Protein AF-A0A9J6D9C9-F1 (afdb_monomer)

Foldseek 3Di:
DDDDDDDDDPPPPPPPPPPDPPPLAQKDKDWQLDALVPDPDPCVQVVSQVVLQVLLVVLQGWPDKDFDSVDRRRIIMTGHPDSSSSVNSCVVVPPDDNDDD

Structure (mmCIF, N/CA/C/O backbone):
data_AF-A0A9J6D9C9-F1
#
_entry.id   AF-A0A9J6D9C9-F1
#
loop_
_atom_site.group_PDB
_atom_site.id
_atom_site.type_symbol
_atom_site.label_atom_id
_atom_site.label_alt_id
_atom_site.label_comp_id
_atom_site.label_asym_id
_atom_site.label_entity_id
_atom_site.label_seq_id
_atom_site.pdbx_PDB_ins_code
_atom_site.Cartn_x
_atom_site.Cartn_y
_atom_site.Cartn_z
_atom_site.occupancy
_atom_site.B_iso_or_equiv
_atom_site.auth_seq_id
_atom_site.auth_comp_id
_atom_site.auth_asym_id
_atom_site.auth_atom_id
_atom_site.pdbx_PDB_model_num
ATOM 1 N N . MET A 1 1 ? 61.096 10.308 22.074 1.00 47.00 1 MET A N 1
ATOM 2 C CA . MET A 1 1 ? 60.082 11.293 22.504 1.00 47.00 1 MET A CA 1
ATOM 3 C C . MET A 1 1 ? 58.774 11.011 21.774 1.00 47.00 1 MET A C 1
ATOM 5 O O . MET A 1 1 ? 58.669 11.337 20.602 1.00 47.00 1 MET A O 1
ATOM 9 N N . ASN A 1 2 ? 57.824 10.357 22.444 1.00 48.22 2 ASN A N 1
ATOM 10 C CA . ASN A 1 2 ? 56.427 10.234 22.005 1.00 48.22 2 ASN A CA 1
ATOM 11 C C . ASN A 1 2 ? 55.664 11.484 22.475 1.00 48.22 2 ASN A C 1
ATOM 13 O O . ASN A 1 2 ? 55.858 11.856 23.635 1.00 48.22 2 ASN A O 1
ATOM 17 N N . PRO A 1 3 ? 54.777 12.103 21.679 1.00 54.66 3 PRO A N 1
ATOM 18 C CA . PRO A 1 3 ? 53.764 12.985 22.228 1.00 54.66 3 PRO A CA 1
ATOM 19 C C . PRO A 1 3 ? 52.546 12.160 22.664 1.00 54.66 3 PRO A C 1
ATOM 21 O O . PRO A 1 3 ? 52.019 11.328 21.926 1.00 54.66 3 PRO A O 1
ATOM 24 N N . ALA A 1 4 ? 52.153 12.377 23.914 1.00 52.00 4 ALA A N 1
ATOM 25 C CA . ALA A 1 4 ? 51.018 11.768 24.582 1.00 52.00 4 ALA A CA 1
ATOM 26 C C . ALA A 1 4 ? 49.687 12.331 24.058 1.00 52.00 4 ALA A C 1
ATOM 28 O O . ALA A 1 4 ? 49.523 13.547 23.985 1.00 52.00 4 ALA A O 1
ATOM 29 N N . ILE A 1 5 ? 48.728 11.446 23.774 1.00 59.28 5 ILE A N 1
ATOM 30 C CA . ILE A 1 5 ? 47.316 11.783 23.560 1.00 59.28 5 ILE A CA 1
ATOM 31 C C . ILE A 1 5 ? 46.536 11.270 24.772 1.00 59.28 5 ILE A C 1
ATOM 33 O O . ILE A 1 5 ? 46.562 10.076 25.068 1.00 59.28 5 ILE A O 1
ATOM 37 N N . LEU A 1 6 ? 45.890 12.188 25.494 1.00 59.59 6 LEU A N 1
ATOM 38 C CA . LEU A 1 6 ? 45.001 11.906 26.623 1.00 59.59 6 LEU A CA 1
ATOM 39 C C . LEU A 1 6 ? 43.522 11.869 26.180 1.00 59.59 6 LEU A C 1
ATOM 41 O O . LEU A 1 6 ? 43.190 12.396 25.118 1.00 59.59 6 LEU A O 1
ATOM 45 N N . PRO A 1 7 ? 42.643 11.228 26.977 1.00 54.94 7 PRO A N 1
ATOM 46 C CA . PRO A 1 7 ? 41.360 10.688 26.536 1.00 54.94 7 PRO A CA 1
ATOM 47 C C . PRO A 1 7 ? 40.182 11.609 26.888 1.00 54.94 7 PRO A C 1
ATOM 49 O O . PRO A 1 7 ? 40.230 12.297 27.905 1.00 54.94 7 PRO A O 1
ATOM 52 N N . GLY A 1 8 ? 39.081 11.558 26.125 1.00 53.28 8 GLY A N 1
ATOM 53 C CA . GLY A 1 8 ? 37.797 12.038 26.660 1.00 53.28 8 GLY A CA 1
ATOM 54 C C . GLY A 1 8 ? 36.796 12.690 25.712 1.00 53.28 8 GLY A C 1
ATOM 55 O O . GLY A 1 8 ? 36.230 13.716 26.074 1.00 53.28 8 GLY A O 1
ATOM 56 N N . GLN A 1 9 ? 36.482 12.092 24.563 1.00 57.75 9 GLN A N 1
ATOM 57 C CA . GLN A 1 9 ? 35.200 12.393 23.915 1.00 57.75 9 GLN A CA 1
ATOM 58 C C . GLN A 1 9 ? 34.323 11.137 23.909 1.00 57.75 9 GLN A C 1
ATOM 60 O O . GLN A 1 9 ? 34.706 10.142 23.290 1.00 57.75 9 GLN A O 1
ATOM 65 N N . PRO A 1 10 ? 33.155 11.150 24.581 1.00 50.47 10 PRO A N 1
ATOM 66 C CA . PRO A 1 10 ? 32.127 10.165 24.318 1.00 50.47 10 PRO A CA 1
ATOM 67 C C . PRO A 1 10 ? 31.591 10.465 22.920 1.00 50.47 10 PRO A C 1
ATOM 69 O O . PRO A 1 10 ? 30.818 11.399 22.713 1.00 50.47 10 PRO A O 1
ATOM 72 N N . GLN A 1 11 ? 32.065 9.696 21.941 1.00 53.22 11 GLN A N 1
ATOM 73 C CA . GLN A 1 11 ? 31.454 9.640 20.626 1.00 53.22 11 GLN A CA 1
ATOM 74 C C . GLN A 1 11 ? 30.023 9.152 20.847 1.00 53.22 11 GLN A C 1
ATOM 76 O O . GLN A 1 11 ? 29.807 7.980 21.156 1.00 53.22 11 GLN A O 1
ATOM 81 N N . ALA A 1 12 ? 29.055 10.065 20.753 1.00 54.06 12 ALA A N 1
ATOM 82 C CA . ALA A 1 12 ? 27.650 9.709 20.697 1.00 54.06 12 ALA A CA 1
ATOM 83 C C . ALA A 1 12 ? 27.502 8.687 19.567 1.00 54.06 12 ALA A C 1
ATOM 85 O O . ALA A 1 12 ? 27.724 9.001 18.394 1.00 54.06 12 ALA A O 1
ATOM 86 N N . ALA A 1 13 ? 27.224 7.442 19.946 1.00 48.03 13 ALA A N 1
ATOM 87 C CA . ALA A 1 13 ? 26.878 6.393 19.017 1.00 48.03 13 ALA A CA 1
ATOM 88 C C . ALA A 1 13 ? 25.561 6.820 18.373 1.00 48.03 13 ALA A C 1
ATOM 90 O O . ALA A 1 13 ? 24.484 6.622 18.934 1.00 48.03 13 ALA A O 1
ATOM 91 N N . ALA A 1 14 ? 25.658 7.466 17.212 1.00 53.66 14 ALA A N 1
ATOM 92 C CA . ALA A 1 14 ? 24.562 7.496 16.273 1.00 53.66 14 ALA A CA 1
ATOM 93 C C . ALA A 1 14 ? 24.239 6.028 16.003 1.00 53.66 14 ALA A C 1
ATOM 95 O O . ALA A 1 14 ? 24.998 5.324 15.335 1.00 53.66 14 ALA A O 1
ATOM 96 N N . VAL A 1 15 ? 23.162 5.547 16.622 1.00 50.19 15 VAL A N 1
ATOM 97 C CA . VAL A 1 15 ? 22.524 4.293 16.260 1.00 50.19 15 VAL A CA 1
ATOM 98 C C . VAL A 1 15 ? 22.108 4.459 14.808 1.00 50.19 15 VAL A C 1
ATOM 100 O O . VAL A 1 15 ? 21.059 5.013 14.496 1.00 50.19 15 VAL A O 1
ATOM 103 N N . ALA A 1 16 ? 23.000 4.064 13.903 1.00 49.22 16 ALA A N 1
ATOM 104 C CA . ALA A 1 16 ? 22.658 3.830 12.523 1.00 49.22 16 ALA A CA 1
ATOM 105 C C . ALA A 1 16 ? 21.571 2.762 12.578 1.00 49.22 16 ALA A C 1
ATOM 107 O O . ALA A 1 16 ? 21.861 1.585 12.799 1.00 49.22 16 ALA A O 1
ATOM 108 N N . ALA A 1 17 ? 20.312 3.200 12.489 1.00 51.53 17 ALA A N 1
ATOM 109 C CA . ALA A 1 17 ? 19.199 2.329 12.190 1.00 51.53 17 ALA A CA 1
ATOM 110 C C . ALA A 1 17 ? 19.654 1.542 10.967 1.00 51.53 17 ALA A C 1
ATOM 112 O O . ALA A 1 17 ? 19.892 2.126 9.908 1.00 51.53 17 ALA A O 1
ATOM 113 N N . ALA A 1 18 ? 19.933 0.257 11.173 1.00 44.91 18 ALA A N 1
ATOM 114 C CA . ALA A 1 18 ? 20.378 -0.627 10.124 1.00 44.91 18 ALA A CA 1
ATOM 115 C C . ALA A 1 18 ? 19.278 -0.592 9.069 1.00 44.91 18 ALA A C 1
ATOM 117 O O . ALA A 1 18 ? 18.219 -1.189 9.256 1.00 44.91 18 ALA A O 1
ATOM 118 N N . ALA A 1 19 ? 19.500 0.184 8.007 1.00 51.09 19 ALA A N 1
ATOM 119 C CA . ALA A 1 19 ? 18.676 0.136 6.826 1.00 51.09 19 ALA A CA 1
ATOM 120 C C . ALA A 1 19 ? 18.763 -1.316 6.375 1.00 51.09 19 ALA A C 1
ATOM 122 O O . ALA A 1 19 ? 19.821 -1.774 5.932 1.00 51.09 19 ALA A O 1
ATOM 123 N N . ALA A 1 20 ? 17.683 -2.062 6.615 1.00 46.91 20 ALA A N 1
ATOM 124 C CA . ALA A 1 20 ? 17.531 -3.403 6.096 1.00 46.91 20 ALA A CA 1
ATOM 125 C C . ALA A 1 20 ? 17.949 -3.356 4.622 1.00 46.91 20 ALA A C 1
ATOM 127 O O . ALA A 1 20 ? 17.641 -2.362 3.952 1.00 46.91 20 ALA A O 1
ATOM 128 N N . PRO A 1 21 ? 18.690 -4.362 4.121 1.00 46.62 21 PRO A N 1
ATOM 129 C CA . PRO A 1 21 ? 19.080 -4.372 2.724 1.00 46.62 21 PRO A CA 1
A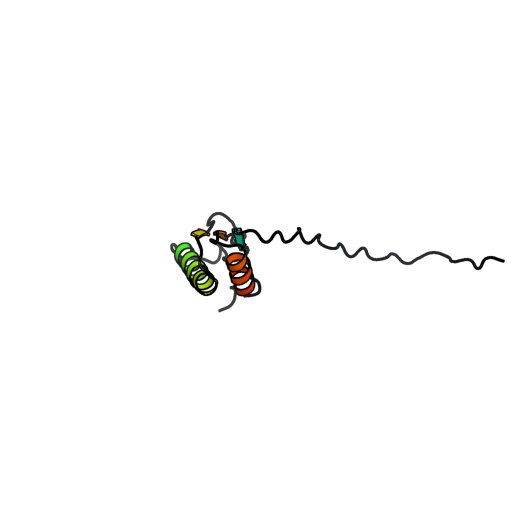TOM 130 C C . PRO A 1 21 ? 17.807 -4.139 1.920 1.00 46.62 21 PRO A C 1
ATOM 132 O O . PRO A 1 21 ? 16.842 -4.892 2.071 1.00 46.62 21 PRO A O 1
ATOM 135 N N . THR A 1 22 ? 17.769 -3.055 1.146 1.00 53.12 22 THR A N 1
ATOM 136 C CA . THR A 1 22 ? 16.659 -2.739 0.253 1.00 53.12 22 THR A CA 1
ATOM 137 C C . THR A 1 22 ? 16.711 -3.756 -0.875 1.00 53.12 22 THR A C 1
ATOM 139 O O . THR A 1 22 ? 17.139 -3.490 -1.994 1.00 53.12 22 THR A O 1
ATOM 142 N N . ILE A 1 23 ? 16.343 -4.995 -0.554 1.00 55.31 23 ILE A N 1
ATOM 143 C CA . ILE A 1 23 ? 16.076 -6.009 -1.548 1.00 55.31 23 ILE A CA 1
ATOM 144 C C . ILE A 1 23 ? 14.894 -5.441 -2.309 1.00 55.31 23 ILE A C 1
ATOM 146 O O . ILE A 1 23 ? 13.793 -5.329 -1.775 1.00 55.31 23 ILE A O 1
ATOM 150 N N . ALA A 1 24 ? 15.153 -5.030 -3.544 1.00 62.59 24 ALA A N 1
ATOM 151 C CA . ALA A 1 24 ? 14.119 -4.640 -4.473 1.00 62.59 24 ALA A CA 1
ATOM 152 C C . ALA A 1 24 ? 13.300 -5.902 -4.788 1.00 62.59 24 ALA A C 1
ATOM 154 O O . ALA A 1 24 ? 13.588 -6.656 -5.717 1.00 62.59 24 ALA A O 1
ATOM 155 N N . THR A 1 25 ? 12.332 -6.200 -3.928 1.00 76.56 25 THR A N 1
ATOM 156 C CA . THR A 1 25 ? 11.377 -7.285 -4.099 1.00 76.56 25 THR A CA 1
ATOM 157 C C . THR A 1 25 ? 10.212 -6.807 -4.950 1.00 76.56 25 THR A C 1
ATOM 159 O O . THR A 1 25 ? 9.924 -5.621 -5.067 1.00 76.56 25 THR A O 1
ATOM 162 N N . GLN A 1 26 ? 9.501 -7.757 -5.550 1.00 84.56 26 GLN A N 1
ATOM 163 C CA . GLN A 1 26 ? 8.248 -7.476 -6.260 1.00 84.56 26 GLN A CA 1
ATOM 164 C C . GLN A 1 26 ? 7.093 -7.159 -5.298 1.00 84.56 26 GLN A C 1
ATOM 166 O O . GLN A 1 26 ? 6.032 -6.718 -5.732 1.00 84.56 26 GLN A O 1
ATOM 171 N N . CYS A 1 27 ? 7.280 -7.420 -4.006 1.00 84.94 27 CYS A N 1
ATOM 172 C CA . CYS A 1 27 ? 6.290 -7.202 -2.964 1.00 84.94 27 CYS A CA 1
ATOM 173 C C . CYS A 1 27 ? 6.787 -6.127 -2.005 1.00 84.94 27 CYS A C 1
ATOM 175 O O . CYS A 1 27 ? 7.971 -6.122 -1.665 1.00 84.94 27 CYS A O 1
ATOM 177 N N . PHE A 1 28 ? 5.883 -5.277 -1.539 1.00 86.75 28 PHE A N 1
ATOM 178 C CA . PHE A 1 28 ? 6.168 -4.276 -0.522 1.00 86.75 28 PHE A CA 1
ATOM 179 C C . PHE A 1 28 ? 4.988 -4.140 0.437 1.00 86.75 28 PHE A C 1
ATOM 181 O O . PHE A 1 28 ? 3.848 -4.487 0.114 1.00 86.75 28 PHE A O 1
ATOM 188 N N . LEU A 1 29 ? 5.308 -3.662 1.633 1.00 87.38 29 LEU A N 1
ATOM 189 C CA . LEU A 1 29 ? 4.358 -3.323 2.676 1.00 87.38 29 LEU A CA 1
ATOM 190 C C . LEU A 1 29 ? 4.310 -1.801 2.775 1.00 87.38 29 LEU A C 1
ATOM 192 O O . LEU A 1 29 ? 5.354 -1.160 2.896 1.00 87.38 29 LEU A O 1
ATOM 196 N N . LEU A 1 30 ? 3.110 -1.243 2.730 1.00 85.25 30 LEU A N 1
ATOM 197 C CA . LEU A 1 30 ? 2.861 0.125 3.155 1.00 85.25 30 LEU A CA 1
ATOM 198 C C . LEU A 1 30 ? 2.407 0.073 4.609 1.00 85.25 3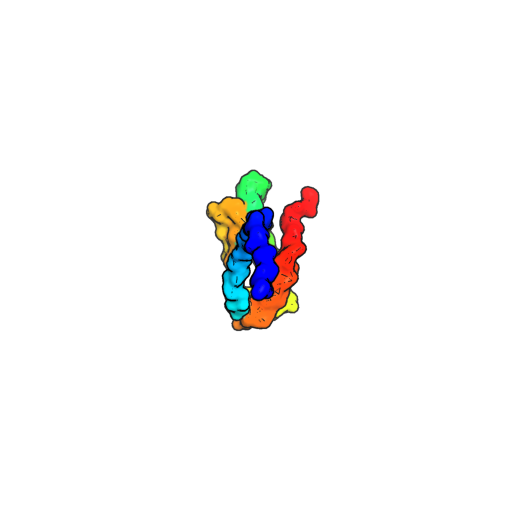0 LEU A C 1
ATOM 200 O O . LEU A 1 30 ? 1.569 -0.755 4.961 1.00 85.25 30 LEU A O 1
ATOM 204 N N . SER A 1 31 ? 2.961 0.949 5.430 1.00 84.5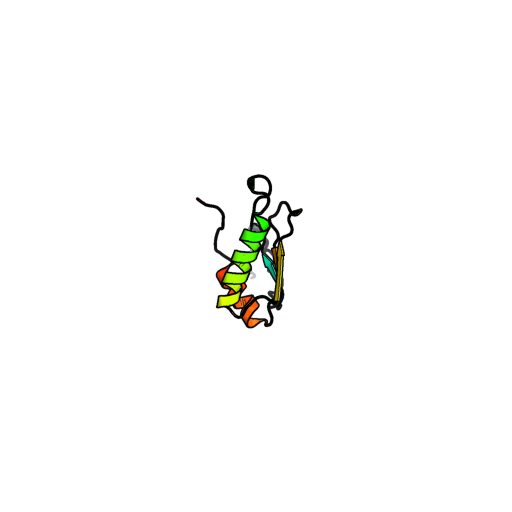0 31 SER A N 1
ATOM 205 C CA . SER A 1 31 ? 2.538 1.148 6.813 1.00 84.50 31 SER A CA 1
ATOM 206 C C . SER A 1 31 ? 1.970 2.551 6.940 1.00 84.50 31 SER A C 1
ATOM 208 O O . SER A 1 31 ? 2.350 3.439 6.174 1.00 84.50 31 SER A O 1
ATOM 210 N N . ASN A 1 32 ? 1.090 2.750 7.914 1.00 80.00 32 ASN A N 1
ATOM 211 C CA . ASN A 1 32 ? 0.451 4.028 8.199 1.00 80.00 32 ASN A CA 1
ATOM 212 C C . ASN A 1 32 ? -0.406 4.550 7.027 1.00 80.00 32 ASN A C 1
ATOM 214 O O . ASN A 1 32 ? -0.468 5.755 6.783 1.00 80.00 32 ASN A O 1
ATOM 218 N N . MET A 1 33 ? -1.042 3.641 6.276 1.00 79.31 33 MET A N 1
ATOM 219 C CA . MET A 1 33 ? -1.970 4.007 5.194 1.00 79.31 33 MET A CA 1
ATOM 220 C C . MET A 1 33 ? -3.339 4.457 5.711 1.00 79.31 33 MET A C 1
ATOM 222 O O . MET A 1 33 ? -4.049 5.149 4.992 1.00 79.31 33 MET A O 1
ATOM 226 N N . PHE A 1 34 ? -3.723 4.038 6.918 1.00 79.44 34 PHE A N 1
ATOM 227 C CA . PHE A 1 34 ? -4.999 4.370 7.550 1.00 79.44 34 PHE A CA 1
ATOM 228 C C . PHE A 1 34 ? -4.896 4.281 9.061 1.00 79.44 34 PHE A C 1
ATOM 230 O O . PHE A 1 34 ? -3.989 3.626 9.582 1.00 79.44 34 PHE A O 1
ATOM 237 N N . ASP A 1 35 ? -5.867 4.885 9.740 1.00 8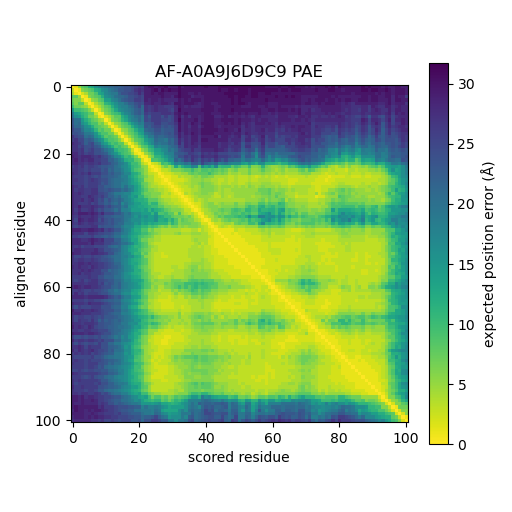0.75 35 ASP A N 1
ATOM 238 C CA . ASP A 1 35 ? -6.034 4.747 11.178 1.00 80.75 35 ASP A CA 1
ATOM 239 C C . ASP A 1 35 ? -7.413 4.131 11.481 1.00 80.75 35 ASP A C 1
ATOM 241 O O . ASP A 1 35 ? -8.450 4.756 11.246 1.00 80.75 35 ASP A O 1
ATOM 245 N N . PRO A 1 36 ? -7.469 2.890 12.001 1.00 73.75 36 PRO A N 1
ATOM 246 C CA . PRO A 1 36 ? -8.738 2.204 12.230 1.00 73.75 36 PRO A CA 1
ATOM 247 C C . PRO A 1 36 ? -9.582 2.818 13.360 1.00 73.75 36 PRO A C 1
ATOM 249 O O . PRO A 1 36 ? -10.727 2.403 13.536 1.00 73.75 36 PRO A O 1
ATOM 252 N N . LEU A 1 37 ? -9.043 3.759 14.147 1.00 74.81 37 LEU A N 1
ATOM 253 C CA . LEU A 1 37 ? -9.783 4.472 15.190 1.00 74.81 37 LEU A CA 1
ATOM 254 C C . LEU A 1 37 ? -10.489 5.711 14.627 1.00 74.81 37 LEU A C 1
ATOM 256 O O . LEU A 1 37 ? -11.555 6.074 15.129 1.00 74.81 37 LEU A O 1
ATOM 260 N N . THR A 1 38 ? -9.924 6.355 13.603 1.00 75.94 38 THR A N 1
ATOM 261 C CA . THR A 1 38 ? -10.544 7.509 12.932 1.00 75.94 38 THR A CA 1
ATOM 262 C C . THR A 1 38 ? -11.478 7.099 11.799 1.00 75.94 38 THR A C 1
ATOM 264 O O . THR A 1 38 ? -12.485 7.769 11.549 1.00 75.94 38 THR A O 1
ATOM 267 N N . GLU A 1 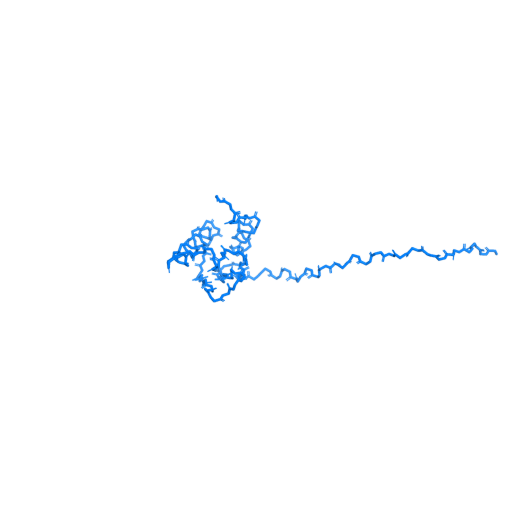39 ? -11.185 5.980 11.139 1.00 71.12 39 GLU A N 1
ATOM 268 C CA . GLU A 1 39 ? -11.957 5.496 10.002 1.00 71.12 39 GLU A CA 1
ATOM 269 C C . GLU A 1 39 ? -13.347 4.991 10.420 1.00 71.12 39 GLU A C 1
ATOM 271 O O . GLU A 1 39 ? -13.544 3.881 10.912 1.00 71.12 39 GLU A O 1
ATOM 276 N N . THR A 1 40 ? -14.359 5.822 10.183 1.00 68.62 40 THR A N 1
ATOM 277 C CA . THR A 1 40 ? -15.763 5.558 10.546 1.00 68.62 40 THR A CA 1
ATOM 278 C C . THR A 1 40 ? -16.554 4.854 9.437 1.00 68.62 40 THR A C 1
ATOM 280 O O . THR A 1 40 ? -17.672 4.390 9.669 1.00 68.62 40 THR A O 1
ATOM 283 N N . ASN A 1 41 ? -15.988 4.757 8.229 1.00 74.12 41 ASN A N 1
ATOM 284 C CA . ASN A 1 41 ? -16.660 4.222 7.044 1.00 74.12 41 ASN A CA 1
ATOM 285 C C . ASN A 1 41 ? -16.442 2.711 6.883 1.00 74.12 41 ASN A C 1
ATOM 287 O O . ASN A 1 41 ? -15.324 2.297 6.646 1.00 74.12 41 ASN A O 1
ATOM 291 N N . PRO A 1 42 ? -17.467 1.852 6.851 1.00 75.75 42 PRO A N 1
ATOM 292 C CA . PRO A 1 42 ? -17.260 0.401 6.755 1.00 75.75 42 PRO A CA 1
ATOM 293 C C . PRO A 1 42 ? -16.599 -0.093 5.447 1.00 75.75 42 PRO A C 1
ATOM 295 O O . PRO A 1 42 ? -16.207 -1.254 5.393 1.00 75.75 42 PRO A O 1
ATOM 298 N N . SER A 1 43 ? -16.471 0.761 4.421 1.00 83.19 43 SER A N 1
ATOM 299 C CA . SER A 1 43 ? -15.833 0.460 3.124 1.00 83.19 43 SER A CA 1
ATOM 300 C C . SER A 1 43 ? -14.538 1.251 2.874 1.00 83.19 43 SER A C 1
ATOM 302 O O . SER A 1 43 ? -14.090 1.338 1.731 1.00 83.19 43 SER A O 1
ATOM 304 N N . TRP A 1 44 ? -13.912 1.832 3.907 1.00 84.75 44 TRP A N 1
ATOM 305 C CA . TRP A 1 44 ? -12.623 2.528 3.746 1.00 84.75 44 TRP A CA 1
ATOM 306 C C . TRP A 1 44 ? -11.543 1.609 3.153 1.00 84.75 44 TRP A C 1
ATOM 308 O O . TRP A 1 44 ? -10.690 2.051 2.385 1.00 84.75 44 TRP A O 1
ATOM 318 N N . ASP A 1 45 ? -11.607 0.307 3.442 1.00 86.12 45 ASP A N 1
ATOM 319 C CA . ASP A 1 45 ? -10.637 -0.665 2.943 1.00 86.12 45 ASP A CA 1
ATOM 320 C C . ASP A 1 45 ? -10.691 -0.828 1.419 1.00 86.12 45 ASP A C 1
ATOM 322 O O . ASP A 1 45 ? -9.648 -0.964 0.770 1.00 86.12 45 ASP A O 1
ATOM 326 N N . GLU A 1 46 ? -11.885 -0.736 0.830 1.00 88.06 46 GLU A N 1
ATOM 327 C CA . GLU A 1 46 ? -12.067 -0.779 -0.619 1.00 88.06 46 GLU A CA 1
ATOM 328 C C . GLU A 1 46 ? -11.526 0.485 -1.288 1.00 88.06 46 GLU A C 1
ATOM 330 O O . GLU A 1 46 ? -10.939 0.402 -2.371 1.00 88.06 46 GLU A O 1
ATOM 335 N N . GLU A 1 47 ? -11.678 1.641 -0.640 1.00 87.88 47 GLU A N 1
ATOM 336 C CA . GLU A 1 47 ? -11.169 2.923 -1.133 1.00 87.88 47 GLU A CA 1
ATOM 337 C C . GLU A 1 47 ? -9.640 2.933 -1.168 1.00 87.88 47 GLU A C 1
ATOM 339 O O . GLU A 1 47 ? -9.055 3.194 -2.220 1.00 87.88 47 GLU A O 1
ATOM 344 N N . ILE A 1 48 ? -8.991 2.539 -0.069 1.00 87.44 48 ILE A N 1
ATOM 345 C CA . ILE A 1 48 ? -7.526 2.442 0.015 1.00 87.44 48 ILE A CA 1
ATOM 346 C C . ILE A 1 48 ? -6.998 1.422 -0.982 1.00 87.44 48 ILE A C 1
ATOM 348 O O . ILE A 1 48 ? -6.034 1.675 -1.705 1.00 87.44 48 ILE A O 1
ATOM 352 N N . ARG A 1 49 ? -7.649 0.258 -1.067 1.00 89.38 49 ARG A N 1
ATOM 353 C CA . ARG A 1 49 ? -7.286 -0.760 -2.050 1.00 89.38 49 ARG A CA 1
ATOM 354 C C . ARG A 1 49 ? -7.361 -0.201 -3.469 1.00 89.38 49 ARG A C 1
ATOM 356 O O . ARG A 1 49 ? -6.462 -0.461 -4.266 1.00 89.38 49 ARG A O 1
ATOM 363 N N . ARG A 1 50 ? -8.420 0.539 -3.800 1.00 89.06 50 ARG A N 1
ATOM 364 C CA . ARG A 1 50 ? -8.619 1.144 -5.122 1.00 89.06 50 ARG A CA 1
ATOM 365 C C . ARG A 1 50 ? -7.554 2.194 -5.432 1.00 89.06 50 ARG A C 1
ATOM 367 O O . ARG A 1 50 ? -7.009 2.151 -6.533 1.00 89.06 50 ARG A O 1
ATOM 374 N N . ASP A 1 51 ? -7.235 3.062 -4.477 1.00 87.69 51 ASP A N 1
ATOM 375 C CA . ASP A 1 51 ? -6.213 4.106 -4.618 1.00 87.69 51 ASP A CA 1
ATOM 376 C C . ASP A 1 51 ? -4.828 3.496 -4.889 1.00 87.69 51 ASP A C 1
ATOM 378 O O . ASP A 1 51 ? -4.186 3.787 -5.900 1.00 87.69 51 ASP A O 1
ATOM 382 N N . VAL A 1 52 ? -4.435 2.506 -4.080 1.00 87.31 52 VAL A N 1
ATOM 383 C CA . VAL A 1 52 ? -3.163 1.788 -4.247 1.00 87.31 52 VAL A CA 1
ATOM 384 C C . VAL A 1 52 ? -3.097 1.056 -5.592 1.00 87.31 52 VAL A C 1
ATOM 386 O O . VAL A 1 52 ? -2.050 1.059 -6.243 1.00 87.31 52 VAL A O 1
ATOM 389 N N . ILE A 1 53 ? -4.195 0.436 -6.043 1.00 88.94 53 ILE A N 1
ATOM 390 C CA . ILE A 1 53 ? -4.256 -0.221 -7.359 1.00 88.94 53 ILE A CA 1
ATOM 391 C C . ILE A 1 53 ? -4.094 0.802 -8.485 1.00 88.94 53 ILE A C 1
ATOM 393 O O . ILE A 1 53 ? -3.352 0.540 -9.435 1.00 88.94 53 ILE A O 1
ATOM 397 N N . GLU A 1 54 ? -4.792 1.935 -8.414 1.00 88.75 54 GLU A N 1
ATOM 398 C CA . GLU A 1 54 ? -4.739 2.970 -9.444 1.00 88.75 54 GLU A CA 1
ATOM 399 C C . GLU A 1 54 ? -3.349 3.600 -9.541 1.00 88.75 54 GLU A C 1
ATOM 401 O O . GLU A 1 54 ? -2.823 3.735 -10.651 1.00 88.75 54 GLU A O 1
ATOM 406 N N . GLU A 1 55 ? -2.724 3.904 -8.405 1.00 86.75 55 GLU A N 1
ATOM 407 C CA . GLU A 1 55 ? -1.367 4.439 -8.374 1.00 86.75 55 GLU A CA 1
ATOM 408 C C . GLU A 1 55 ? -0.374 3.405 -8.918 1.00 86.75 55 GLU A C 1
ATOM 410 O O . GLU A 1 55 ? 0.365 3.686 -9.865 1.00 86.75 55 GLU A O 1
ATOM 415 N N . CYS A 1 56 ? -0.443 2.149 -8.454 1.00 86.75 56 CYS A N 1
ATOM 416 C CA . CYS A 1 56 ? 0.389 1.074 -9.000 1.00 86.75 56 CYS A CA 1
ATOM 417 C C . CYS A 1 56 ? 0.184 0.901 -10.513 1.00 86.75 56 CYS A C 1
ATOM 419 O O . CYS A 1 56 ? 1.146 0.632 -11.233 1.00 86.75 56 CYS A O 1
ATOM 421 N N . ARG A 1 57 ? -1.037 1.085 -11.040 1.00 88.19 57 ARG A N 1
ATOM 422 C CA . ARG A 1 57 ? -1.338 0.967 -12.479 1.00 88.19 57 ARG A CA 1
ATOM 423 C C . ARG A 1 57 ? -0.544 1.955 -13.334 1.00 88.19 57 ARG A C 1
ATOM 425 O O . ARG A 1 57 ? -0.164 1.589 -14.444 1.00 88.19 57 ARG A O 1
ATOM 432 N N . LYS A 1 58 ? -0.221 3.147 -12.822 1.00 87.31 58 LYS A N 1
ATOM 433 C CA . LYS A 1 58 ? 0.625 4.135 -13.523 1.00 87.31 58 LYS A CA 1
ATOM 434 C C . LYS A 1 58 ? 2.090 3.701 -13.620 1.00 87.31 58 LYS A C 1
ATOM 436 O O . LYS A 1 58 ? 2.796 4.109 -14.537 1.00 87.31 58 LYS A O 1
ATOM 441 N N . HIS A 1 59 ? 2.529 2.838 -12.707 1.00 84.31 59 HIS A N 1
ATOM 442 C CA . HIS A 1 59 ? 3.914 2.383 -12.571 1.00 84.31 59 HIS A CA 1
AT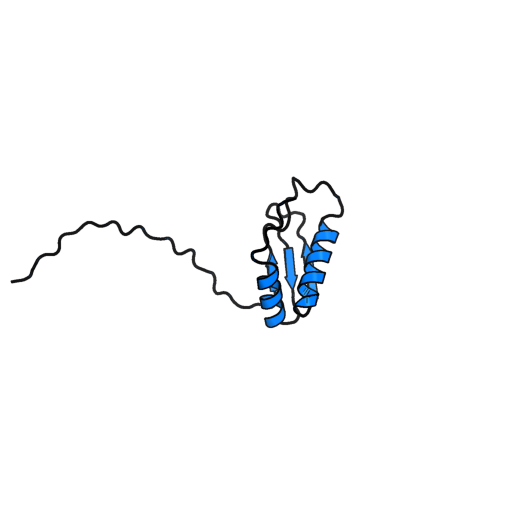OM 443 C C . HIS A 1 59 ? 4.147 0.945 -13.082 1.00 84.31 59 HIS A C 1
ATOM 445 O O . HIS A 1 59 ? 5.253 0.408 -12.987 1.00 84.31 59 HIS A O 1
ATOM 451 N N . GLY A 1 60 ? 3.123 0.316 -13.668 1.00 83.25 60 GLY A N 1
ATOM 452 C CA . GLY A 1 60 ? 3.191 -1.022 -14.276 1.00 83.25 60 GLY A CA 1
ATOM 453 C C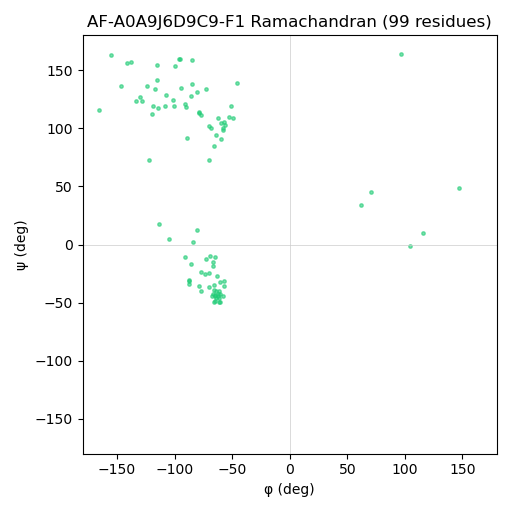 . GLY A 1 60 ? 2.322 -2.091 -13.603 1.00 83.25 60 GLY A C 1
ATOM 454 O O . GLY A 1 60 ? 2.399 -3.264 -13.960 1.00 83.25 60 GLY A O 1
ATOM 455 N N . GLY A 1 61 ? 1.450 -1.683 -12.684 1.00 85.31 61 GLY A N 1
ATOM 456 C CA . GLY A 1 61 ? 0.359 -2.484 -12.139 1.00 85.31 61 GLY A CA 1
ATOM 457 C C . GLY A 1 61 ? 0.662 -3.170 -10.811 1.00 85.31 61 GLY A C 1
ATOM 458 O O . GLY A 1 61 ? 1.809 -3.336 -10.395 1.00 85.31 61 GLY A O 1
ATOM 459 N N . ALA A 1 62 ? -0.413 -3.613 -10.162 1.00 87.69 62 ALA A N 1
ATOM 460 C CA . ALA A 1 62 ? -0.380 -4.519 -9.024 1.00 87.69 62 ALA A CA 1
ATOM 461 C C . ALA A 1 62 ? -1.097 -5.826 -9.399 1.00 87.69 62 ALA A C 1
ATOM 463 O O . ALA A 1 62 ? -2.181 -5.806 -9.978 1.00 87.69 62 ALA A O 1
ATOM 464 N N . LEU A 1 63 ? -0.481 -6.962 -9.073 1.00 89.56 63 LEU A N 1
ATOM 465 C CA . LEU A 1 63 ? -1.086 -8.294 -9.152 1.00 89.56 63 LEU A CA 1
ATOM 466 C C . LEU A 1 63 ? -2.035 -8.542 -7.980 1.00 89.56 63 LEU A C 1
ATOM 468 O O . LEU A 1 63 ? -3.075 -9.171 -8.148 1.00 89.56 63 LEU A O 1
ATOM 472 N N . HIS A 1 64 ? -1.652 -8.095 -6.783 1.00 89.88 64 HIS A N 1
ATOM 473 C CA . HIS A 1 64 ? -2.437 -8.309 -5.574 1.00 89.88 64 HIS A CA 1
ATOM 474 C C . HIS A 1 64 ? -2.284 -7.129 -4.621 1.00 89.88 64 HIS A C 1
ATOM 476 O O . HIS A 1 64 ? -1.172 -6.650 -4.413 1.00 89.88 64 HIS A O 1
ATOM 482 N N . VAL A 1 65 ? -3.398 -6.693 -4.039 1.00 90.56 65 VAL A N 1
ATOM 483 C CA . VAL A 1 65 ? -3.447 -5.665 -2.996 1.00 90.56 65 VAL A CA 1
ATOM 484 C C . VAL A 1 65 ? -4.368 -6.173 -1.901 1.00 90.56 65 VAL A C 1
ATOM 486 O O . VAL A 1 65 ? -5.524 -6.511 -2.176 1.00 90.56 65 VAL A O 1
ATOM 489 N N . TYR A 1 66 ? -3.834 -6.244 -0.687 1.00 90.50 66 TYR A N 1
ATOM 490 C CA . TYR A 1 66 ? -4.532 -6.690 0.509 1.00 90.50 66 TYR A CA 1
ATOM 491 C C . TYR A 1 66 ? -4.362 -5.653 1.617 1.00 90.50 66 TYR A C 1
ATOM 493 O O . TYR A 1 66 ? -3.240 -5.304 1.973 1.00 90.50 66 TYR A O 1
ATOM 501 N N . VAL A 1 67 ? -5.480 -5.165 2.144 1.00 88.62 67 VAL A N 1
ATOM 502 C CA . VAL A 1 67 ? -5.529 -4.166 3.216 1.00 88.62 67 VAL A CA 1
ATOM 503 C C . VAL A 1 67 ? -5.818 -4.901 4.520 1.00 88.62 67 VAL A C 1
ATOM 505 O O . VAL A 1 67 ? -6.845 -5.576 4.630 1.00 88.62 67 VAL A O 1
ATOM 508 N N . ASP A 1 68 ? -4.915 -4.813 5.495 1.00 88.50 68 ASP A N 1
ATOM 509 C CA . ASP A 1 68 ? -5.070 -5.537 6.754 1.00 88.50 68 ASP A CA 1
ATOM 510 C C . ASP A 1 68 ? -5.847 -4.721 7.785 1.00 88.50 68 ASP A C 1
ATOM 512 O O . ASP A 1 68 ? -5.285 -3.975 8.576 1.00 88.50 68 ASP A O 1
ATOM 516 N N . ARG A 1 69 ? -7.168 -4.896 7.809 1.00 83.25 69 ARG A N 1
ATOM 517 C CA . ARG A 1 69 ? -8.060 -4.095 8.666 1.00 83.25 69 ARG A CA 1
ATOM 518 C C . ARG A 1 69 ? -7.896 -4.320 10.165 1.00 83.25 69 ARG A C 1
ATOM 520 O O . ARG A 1 69 ? -8.421 -3.547 10.958 1.00 83.25 69 ARG A O 1
ATOM 527 N N . ALA A 1 70 ? -7.218 -5.398 10.545 1.00 81.62 70 ALA A N 1
ATOM 528 C CA . ALA A 1 70 ? -6.921 -5.707 11.935 1.00 81.62 70 ALA A CA 1
ATOM 529 C C . ALA A 1 70 ? -5.641 -5.011 12.421 1.00 81.62 70 ALA A C 1
ATOM 531 O O . ALA A 1 70 ? -5.432 -4.922 13.630 1.00 81.62 70 ALA A O 1
ATOM 532 N N . SER A 1 71 ? -4.794 -4.527 11.508 1.00 77.44 71 SER A N 1
ATOM 533 C CA . SER A 1 71 ? -3.529 -3.884 11.840 1.00 77.44 71 SER A CA 1
ATOM 534 C C . SER A 1 71 ? -3.755 -2.440 12.295 1.00 77.44 71 SER A C 1
ATOM 536 O O . SER A 1 71 ? -4.120 -1.598 11.472 1.00 77.44 71 SER A O 1
ATOM 538 N N . PRO A 1 72 ? -3.474 -2.111 13.572 1.00 79.44 72 PRO A N 1
ATOM 539 C CA . PRO A 1 72 ? -3.582 -0.741 14.077 1.00 79.44 72 PRO A CA 1
ATOM 540 C C . PRO A 1 72 ? -2.557 0.206 13.444 1.00 79.44 72 PRO A C 1
ATOM 542 O O . PRO A 1 72 ? -2.737 1.412 13.471 1.00 79.44 72 PRO A O 1
ATOM 545 N N . GLU A 1 73 ? -1.494 -0.339 12.856 1.00 81.94 73 GLU A N 1
ATOM 546 C CA . GLU A 1 73 ? -0.452 0.421 12.164 1.00 81.94 73 GLU A CA 1
ATOM 547 C C . GLU A 1 73 ? -0.812 0.754 10.706 1.00 81.94 73 GLU A C 1
ATOM 549 O O . GLU A 1 73 ? 0.018 1.312 9.994 1.00 81.94 73 GLU A O 1
ATOM 554 N N . GLY A 1 74 ? -2.004 0.390 10.219 1.00 85.25 74 GLY A N 1
ATOM 555 C CA . GLY A 1 74 ? -2.423 0.744 8.862 1.00 85.25 74 GLY A CA 1
ATOM 556 C C . GLY A 1 74 ? -1.663 -0.011 7.766 1.00 85.25 74 GLY A C 1
ATOM 557 O O . GLY A 1 74 ? -1.189 0.607 6.809 1.00 85.25 74 GLY A O 1
ATOM 558 N N . HIS A 1 75 ? -1.484 -1.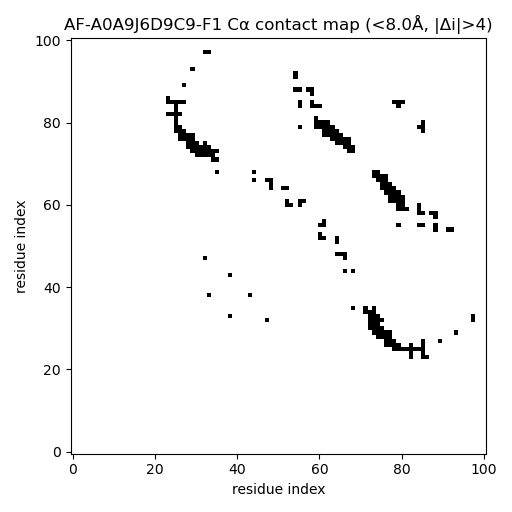329 7.924 1.00 88.12 75 HIS A N 1
ATOM 559 C CA . HIS A 1 75 ? -0.663 -2.143 7.019 1.00 88.12 75 HIS A CA 1
ATOM 560 C C . HIS A 1 75 ? -1.402 -2.542 5.735 1.00 88.12 75 HIS A C 1
ATOM 562 O O . HIS A 1 75 ? -2.509 -3.086 5.764 1.00 88.12 75 HIS A O 1
ATOM 568 N N . VAL A 1 76 ? -0.750 -2.341 4.589 1.00 89.31 76 VAL A N 1
ATOM 569 C CA . VAL A 1 76 ? -1.246 -2.745 3.267 1.00 89.31 76 VAL A CA 1
ATOM 570 C C . VAL A 1 76 ? -0.167 -3.515 2.519 1.00 89.31 76 VAL A C 1
ATOM 572 O O . VAL A 1 76 ? 0.957 -3.053 2.340 1.00 89.31 76 VAL A O 1
ATOM 575 N N . TYR A 1 77 ? -0.525 -4.700 2.040 1.00 89.88 77 TYR A N 1
ATOM 576 C CA . TYR A 1 77 ? 0.357 -5.608 1.324 1.00 89.88 77 TYR A CA 1
ATOM 577 C C . TYR A 1 77 ? 0.103 -5.514 -0.172 1.00 89.88 77 TYR A C 1
ATOM 579 O O . TYR A 1 77 ? -1.010 -5.763 -0.644 1.00 89.88 77 TYR A O 1
ATOM 587 N N . VAL A 1 78 ? 1.156 -5.224 -0.931 1.00 89.69 78 VAL A N 1
ATOM 588 C CA . VAL A 1 78 ? 1.085 -5.093 -2.386 1.00 89.69 78 VAL A CA 1
ATOM 589 C C . VAL A 1 78 ? 2.069 -6.047 -3.046 1.00 89.69 78 VAL A C 1
ATOM 591 O O . VAL A 1 78 ? 3.223 -6.175 -2.634 1.00 89.69 78 VAL A O 1
ATOM 594 N N . LYS A 1 79 ? 1.613 -6.716 -4.105 1.00 89.94 79 LYS A N 1
ATOM 595 C CA . LYS A 1 79 ? 2.431 -7.533 -5.001 1.00 89.94 79 LYS A CA 1
ATOM 596 C C . LYS A 1 79 ? 2.355 -6.956 -6.403 1.00 89.94 79 LYS A C 1
ATOM 598 O O . LYS A 1 79 ? 1.281 -6.938 -7.000 1.00 89.94 79 LYS A O 1
ATOM 603 N N . CYS A 1 80 ? 3.489 -6.551 -6.950 1.00 87.62 80 CYS A N 1
ATOM 604 C CA . CYS A 1 80 ? 3.633 -6.108 -8.332 1.00 87.62 80 CYS A CA 1
ATOM 605 C C . CYS A 1 80 ? 4.097 -7.258 -9.244 1.00 87.62 80 CYS A C 1
ATOM 607 O O . CYS A 1 80 ? 4.647 -8.249 -8.760 1.00 87.62 80 CYS A O 1
ATOM 609 N N . PRO A 1 81 ? 3.890 -7.147 -10.569 1.00 88.69 81 PRO A N 1
ATOM 610 C CA . PRO A 1 81 ? 4.366 -8.138 -11.536 1.00 88.69 81 PRO A CA 1
ATOM 611 C C . PRO A 1 81 ? 5.880 -8.085 -11.767 1.00 88.69 81 PRO A C 1
ATOM 613 O O . PRO A 1 81 ? 6.476 -9.080 -12.169 1.00 88.69 81 PRO A O 1
ATOM 616 N N . THR A 1 82 ? 6.515 -6.932 -11.540 1.00 87.06 82 THR A N 1
ATOM 617 C CA . THR A 1 82 ? 7.959 -6.752 -11.716 1.00 87.06 82 THR A CA 1
ATOM 618 C C . THR A 1 82 ? 8.555 -5.934 -10.577 1.00 87.06 82 THR A C 1
ATOM 620 O O . THR A 1 82 ? 7.863 -5.149 -9.925 1.00 87.06 82 THR A O 1
ATOM 623 N N . ILE A 1 83 ? 9.862 -6.099 -10.359 1.00 87.31 83 ILE A N 1
ATOM 624 C CA . ILE A 1 83 ? 10.618 -5.332 -9.359 1.00 87.31 83 ILE A CA 1
ATOM 625 C C . ILE A 1 83 ? 10.630 -3.843 -9.727 1.00 87.31 83 ILE A C 1
ATOM 627 O O . ILE A 1 83 ? 10.452 -2.996 -8.861 1.00 87.31 83 ILE A O 1
ATOM 631 N N . ALA A 1 84 ? 10.778 -3.515 -11.014 1.00 86.12 84 ALA A N 1
ATOM 632 C CA . ALA A 1 84 ? 10.769 -2.131 -11.484 1.00 86.12 84 ALA A CA 1
ATOM 633 C C . ALA A 1 84 ? 9.440 -1.425 -11.166 1.00 86.12 84 ALA A C 1
ATOM 635 O O . ALA A 1 84 ? 9.450 -0.300 -10.671 1.00 86.12 84 ALA A O 1
ATOM 636 N N . SER A 1 85 ? 8.306 -2.106 -11.374 1.00 87.25 85 SER A N 1
ATOM 637 C CA . SER A 1 85 ? 6.988 -1.573 -11.007 1.00 87.25 85 SER A CA 1
ATOM 638 C C . SER A 1 85 ? 6.815 -1.417 -9.504 1.00 87.25 85 SER A C 1
ATOM 640 O O . SER A 1 85 ? 6.260 -0.409 -9.072 1.00 87.25 85 SER A O 1
ATOM 642 N N . ALA A 1 86 ? 7.319 -2.365 -8.707 1.00 84.69 86 ALA A N 1
ATOM 643 C CA . ALA A 1 86 ? 7.311 -2.245 -7.252 1.00 84.69 86 ALA A CA 1
ATOM 644 C C . ALA A 1 86 ? 8.105 -1.015 -6.800 1.00 84.69 86 ALA A C 1
ATOM 646 O O . ALA A 1 86 ? 7.575 -0.186 -6.075 1.00 84.69 86 ALA A O 1
ATOM 647 N N . VAL A 1 87 ? 9.334 -0.836 -7.292 1.00 83.94 87 VAL A N 1
ATOM 648 C CA . VAL A 1 87 ? 10.188 0.309 -6.940 1.00 83.94 87 VAL A CA 1
ATOM 649 C C . VAL A 1 87 ? 9.563 1.636 -7.374 1.00 83.94 87 VAL A C 1
ATOM 651 O O . VAL A 1 87 ? 9.589 2.599 -6.614 1.00 83.94 87 VAL A O 1
ATOM 654 N N . ALA A 1 88 ? 8.983 1.707 -8.573 1.00 85.38 88 ALA A N 1
ATOM 655 C CA . ALA A 1 88 ? 8.321 2.917 -9.051 1.00 85.38 88 ALA A CA 1
ATOM 656 C C . ALA A 1 88 ? 7.056 3.251 -8.239 1.00 85.38 88 ALA A C 1
ATOM 658 O O . ALA A 1 88 ? 6.874 4.404 -7.862 1.00 85.38 88 ALA A O 1
ATOM 659 N N . SER A 1 89 ? 6.237 2.245 -7.908 1.00 85.06 89 SER A N 1
ATOM 660 C CA . SER A 1 89 ? 5.033 2.423 -7.081 1.00 85.06 89 SER A CA 1
ATOM 661 C C . SER A 1 89 ? 5.395 2.806 -5.649 1.00 85.06 89 SER A C 1
ATOM 663 O O . SER A 1 89 ? 4.817 3.734 -5.099 1.00 85.06 89 SER A O 1
ATOM 665 N N . VAL A 1 90 ? 6.395 2.143 -5.058 1.00 81.19 90 VAL A N 1
ATOM 666 C CA . VAL A 1 90 ? 6.904 2.485 -3.727 1.00 81.19 90 VAL A CA 1
ATOM 667 C C . VAL A 1 90 ? 7.454 3.897 -3.731 1.00 81.19 90 VAL A C 1
ATOM 669 O O . VAL A 1 90 ? 7.085 4.643 -2.854 1.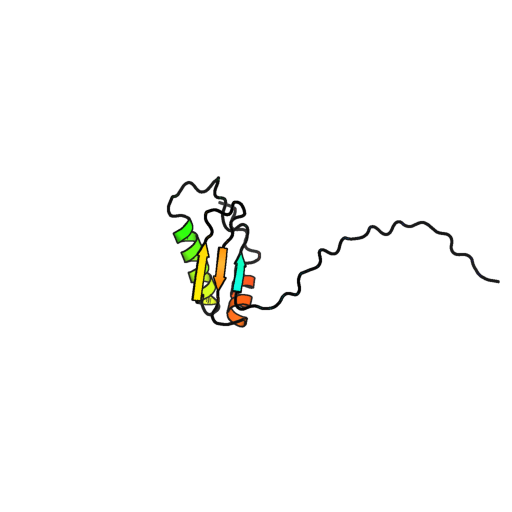00 81.19 90 VAL A O 1
ATOM 672 N N . ASN A 1 91 ? 8.253 4.326 -4.707 1.00 80.69 91 ASN A N 1
ATOM 673 C CA . ASN A 1 91 ? 8.730 5.715 -4.740 1.00 80.69 91 ASN A CA 1
ATOM 674 C C . ASN A 1 91 ? 7.603 6.752 -4.899 1.00 80.69 91 ASN A C 1
ATOM 676 O O . ASN A 1 91 ? 7.771 7.887 -4.470 1.00 80.69 91 ASN A O 1
ATOM 680 N N . ALA A 1 92 ? 6.477 6.390 -5.519 1.00 80.06 92 ALA A N 1
ATOM 681 C CA . ALA A 1 92 ? 5.317 7.273 -5.635 1.00 80.06 92 ALA A CA 1
ATOM 682 C C . ALA A 1 92 ? 4.476 7.325 -4.347 1.00 80.06 92 ALA A C 1
ATOM 684 O O . ALA A 1 92 ? 3.948 8.380 -3.996 1.00 80.06 92 ALA A O 1
ATOM 685 N N . LEU A 1 93 ? 4.366 6.194 -3.643 1.00 77.69 93 LEU A N 1
ATOM 686 C CA . LEU A 1 93 ? 3.575 6.036 -2.417 1.00 77.69 93 LEU A CA 1
ATOM 687 C C . LEU A 1 93 ? 4.375 6.403 -1.151 1.00 77.69 93 LEU A C 1
ATOM 689 O O . LEU A 1 93 ? 3.833 6.943 -0.192 1.00 77.69 93 LEU A O 1
ATOM 693 N N . HIS A 1 94 ? 5.679 6.139 -1.145 1.00 67.25 94 HIS A N 1
ATOM 694 C CA . HIS A 1 94 ? 6.614 6.407 -0.057 1.00 67.25 94 HIS A CA 1
ATOM 695 C C . HIS A 1 94 ? 6.996 7.888 -0.065 1.00 67.25 94 HIS A C 1
ATOM 697 O O . HIS A 1 94 ? 7.656 8.369 -0.983 1.00 67.25 94 HIS A O 1
ATOM 703 N N . GLY A 1 95 ? 6.579 8.614 0.971 1.00 53.28 95 GLY A N 1
ATOM 704 C CA . GLY A 1 95 ? 6.806 10.057 1.094 1.00 53.28 95 GLY A CA 1
ATOM 705 C C . GLY A 1 95 ? 5.574 10.917 0.807 1.00 53.28 95 GLY A C 1
ATOM 706 O O . GLY A 1 95 ? 5.646 12.135 0.968 1.00 53.28 95 GLY A O 1
ATOM 707 N N . ARG A 1 96 ? 4.432 10.314 0.450 1.00 53.00 96 ARG A N 1
ATOM 708 C CA . ARG A 1 96 ? 3.129 10.980 0.534 1.00 53.00 96 ARG A CA 1
ATOM 709 C C . ARG A 1 96 ? 2.520 10.712 1.904 1.00 53.00 96 ARG A C 1
ATOM 711 O O . ARG A 1 96 ? 2.284 9.570 2.279 1.00 53.00 96 ARG A O 1
ATOM 718 N N . TRP A 1 97 ? 2.302 11.779 2.661 1.00 45.62 97 TRP A N 1
ATOM 719 C CA . TRP A 1 97 ? 1.558 11.727 3.911 1.00 45.62 97 TRP A CA 1
ATOM 720 C C . TRP A 1 97 ? 0.063 11.652 3.563 1.00 45.62 97 TRP A C 1
ATOM 722 O O . TRP A 1 97 ? -0.481 12.608 3.017 1.00 45.62 97 TRP A O 1
ATOM 732 N N . PHE A 1 98 ? -0.585 10.513 3.829 1.00 53.16 98 PHE A N 1
ATOM 733 C CA . PHE A 1 98 ? -2.033 10.307 3.638 1.00 53.16 98 PHE A CA 1
ATOM 734 C C . PHE A 1 98 ? -2.884 10.885 4.788 1.00 53.16 98 PHE A C 1
ATOM 736 O O . PHE A 1 98 ? -4.069 10.592 4.883 1.00 53.16 98 PHE A O 1
ATOM 743 N N . ALA A 1 99 ? -2.304 11.708 5.664 1.00 38.41 99 ALA A N 1
ATOM 744 C CA . ALA A 1 99 ? -3.003 12.303 6.799 1.00 38.41 99 ALA A CA 1
ATOM 745 C C . ALA A 1 99 ? -2.942 13.837 6.763 1.00 38.41 99 ALA A C 1
ATOM 747 O O . ALA A 1 99 ? -2.209 14.424 7.545 1.00 38.41 99 ALA A O 1
ATOM 748 N N . GLU A 1 100 ? -3.685 14.483 5.858 1.00 31.52 100 GLU A N 1
ATOM 749 C CA . GLU A 1 100 ? -4.338 15.765 6.185 1.00 31.52 100 GLU A CA 1
ATOM 750 C C . GLU A 1 100 ? -5.402 16.157 5.143 1.00 31.52 100 GLU A C 1
ATOM 752 O O . GLU A 1 100 ? -5.091 16.434 3.981 1.00 31.52 100 GLU A O 1
ATOM 757 N N . ALA A 1 101 ? -6.657 16.206 5.594 1.00 32.06 101 ALA A N 1
ATOM 758 C CA . ALA A 1 101 ? -7.657 17.195 5.203 1.00 32.06 101 ALA A CA 1
ATOM 759 C C . ALA A 1 101 ? -8.241 17.780 6.495 1.00 32.06 101 ALA A C 1
ATOM 761 O O . ALA A 1 101 ? -8.422 16.989 7.450 1.00 32.06 101 ALA A O 1
#

Nearest PDB structures (foldseek):
  5cxt-assembly6_K  TM=9.474E-01  e=7.916E-10  Mus musculus
  3s6e-assembly2_B  TM=9.482E-01  e=5.015E-09  Mus musculus
  5zok-assembly2_D  TM=9.012E-01  e=1.197E-06  Homo sapiens
  5zok-assembly1_B  TM=8.934E-01  e=1.992E-06  Homo sapiens
  5zoj-assembly1_E  TM=9.045E-01  e=5.878E-06  Homo sapiens

pLDDT: mean 73.76, std 16.57, range [31.52, 90.56]

Sequence (101 aa):
MNPAILPGQPQAAAVAAAAAPTIATQCFLLSNMFDPLTETNPSWDEEIRRDVIEECRKHGGALHVYVDRASPEGHVYVKCPTIASAVASVNALHGRWFAEA

Solvent-accessible surface area (backbone atoms only — not comparable to full-atom values): 6316 Å² total; per-residue (Å²): 139,82,87,86,83,86,89,87,75,86,73,76,76,76,77,72,75,76,73,66,80,81,70,78,41,34,54,53,75,45,66,62,70,47,49,73,87,74,60,85,56,97,59,52,61,59,51,52,46,49,51,55,42,55,53,19,48,79,38,68,28,55,76,43,75,48,68,44,86,84,42,76,57,16,38,32,44,39,31,26,82,38,40,69,22,27,54,50,27,45,62,65,55,57,88,58,80,82,82,81,133

Mean predicted aligned error: 12.88 Å

Secondary structure (DSSP, 8-state):
-PPP---------------------SEEEE-SS--TTT---TTHHHHHHHHHHHHHHHTT--SEEEE-TT-TT--EEEE-SSHHHHHHHHHHHTT------

Radius of gyration: 20.87 Å; Cα contacts (8 Å, |Δi|>4): 124; chains: 1; bounding box: 77×26×41 Å

Organism: Rhipicephalus microplus (NCBI:txid6941)

InterPro domains:
  IPR006509 Splicing factor, RBM39-like [PTHR48036] (13-100)
  IPR012677 Nucleotide-binding alpha-beta plait domain superfamily [G3DSA:3.30.70.330] (20-101)
  IPR029123 Splicing factor RBM39, linker [PF15519] (12-44)
  IPR035979 RNA-binding domain superfamily [SSF54928] (21-99)